Protein AF-A0AAN2FHP7-F1 (afdb_monomer)

Mean predicted aligned error: 7.26 Å

Structure (mmCIF, N/CA/C/O backbone):
data_AF-A0AAN2FHP7-F1
#
_entry.id   AF-A0AAN2FHP7-F1
#
loop_
_atom_site.group_PDB
_atom_site.id
_atom_site.type_symbol
_atom_site.label_atom_id
_atom_site.label_alt_id
_atom_site.label_comp_id
_atom_site.label_asym_id
_atom_site.label_entity_id
_atom_site.label_seq_id
_atom_site.pdbx_PDB_ins_code
_atom_site.Cartn_x
_atom_site.Cartn_y
_atom_site.Cartn_z
_atom_site.occupancy
_atom_site.B_iso_or_equiv
_atom_site.auth_seq_id
_atom_site.auth_comp_id
_atom_site.auth_asym_id
_atom_site.auth_atom_id
_atom_site.pdbx_PDB_model_num
ATOM 1 N N . MET A 1 1 ? -11.390 -19.798 14.799 1.00 34.19 1 MET A N 1
ATOM 2 C CA . MET A 1 1 ? -10.884 -19.198 13.549 1.00 34.19 1 MET A CA 1
ATOM 3 C C . MET A 1 1 ? -9.722 -18.297 13.951 1.00 34.19 1 MET A C 1
ATOM 5 O O . MET A 1 1 ? -9.955 -17.355 14.693 1.00 34.19 1 MET A O 1
ATOM 9 N N . LYS A 1 2 ? -8.470 -18.685 13.670 1.00 36.12 2 LYS A N 1
ATOM 10 C CA . LYS A 1 2 ? -7.282 -17.926 14.101 1.00 36.12 2 LYS A CA 1
ATOM 11 C C . LYS A 1 2 ? -6.991 -16.866 13.043 1.00 36.12 2 LYS A C 1
ATOM 13 O O . LYS A 1 2 ? -6.448 -17.203 11.998 1.00 36.12 2 LYS A O 1
ATOM 18 N N . THR A 1 3 ? -7.365 -15.620 13.301 1.00 37.91 3 THR A N 1
ATOM 19 C CA . THR A 1 3 ? -6.805 -14.467 12.598 1.00 37.91 3 THR A CA 1
ATOM 20 C C . THR A 1 3 ? -5.321 -14.411 12.952 1.00 37.91 3 THR A C 1
ATOM 22 O O . THR A 1 3 ? -4.949 -14.101 14.083 1.00 37.91 3 THR A O 1
ATOM 25 N N . GLN A 1 4 ? -4.458 -14.816 12.018 1.00 42.72 4 GLN A N 1
ATOM 26 C CA . GLN A 1 4 ? -3.050 -14.444 12.091 1.00 42.72 4 GLN A CA 1
ATOM 27 C C . GLN A 1 4 ? -3.013 -12.917 12.099 1.00 42.72 4 GLN A C 1
ATOM 29 O O . GLN A 1 4 ? -3.507 -12.275 11.178 1.00 42.72 4 GLN A O 1
ATOM 34 N N . ASN A 1 5 ? -2.510 -12.349 13.191 1.00 41.84 5 ASN A N 1
ATOM 35 C CA . ASN A 1 5 ? -2.298 -10.918 13.328 1.00 41.84 5 ASN A CA 1
ATOM 36 C C . ASN A 1 5 ? -1.374 -10.486 12.182 1.00 41.84 5 ASN A C 1
ATOM 38 O O . ASN A 1 5 ? -0.215 -10.892 12.158 1.00 41.84 5 ASN A O 1
ATOM 42 N N . ALA A 1 6 ? -1.866 -9.677 11.243 1.00 46.34 6 ALA A N 1
ATOM 43 C CA . ALA A 1 6 ? -1.069 -9.175 10.121 1.00 46.34 6 ALA A CA 1
ATOM 44 C C . ALA A 1 6 ? 0.176 -8.371 10.574 1.00 46.34 6 ALA A C 1
ATOM 46 O O . ALA A 1 6 ? 1.105 -8.175 9.795 1.00 46.34 6 ALA A O 1
ATOM 47 N N . ALA A 1 7 ? 0.226 -7.982 11.857 1.00 45.69 7 ALA A N 1
ATOM 48 C CA . ALA A 1 7 ? 1.384 -7.400 12.535 1.00 45.69 7 ALA A CA 1
ATOM 49 C C . ALA A 1 7 ? 2.636 -8.302 12.546 1.00 45.69 7 ALA A C 1
ATOM 51 O O . ALA A 1 7 ? 3.743 -7.781 12.662 1.00 45.69 7 ALA A O 1
ATOM 52 N N . ASP A 1 8 ? 2.481 -9.624 12.408 1.00 53.19 8 ASP A N 1
ATOM 53 C CA . ASP A 1 8 ? 3.585 -10.582 12.283 1.00 53.19 8 ASP A CA 1
ATOM 54 C C . ASP A 1 8 ? 3.503 -11.255 10.909 1.00 53.19 8 ASP A C 1
ATOM 56 O O . ASP A 1 8 ? 3.315 -12.461 10.774 1.00 53.19 8 ASP A O 1
ATOM 60 N N . ALA A 1 9 ? 3.594 -10.455 9.841 1.00 57.81 9 ALA A N 1
ATOM 61 C CA . ALA A 1 9 ? 3.574 -10.986 8.478 1.00 57.81 9 ALA A CA 1
ATOM 62 C C . ALA A 1 9 ? 4.723 -11.991 8.213 1.00 57.81 9 ALA A C 1
ATOM 64 O O . ALA A 1 9 ? 4.746 -12.629 7.160 1.00 57.81 9 ALA A O 1
ATOM 65 N N . GLY A 1 10 ? 5.684 -12.133 9.144 1.00 65.62 10 GLY A N 1
ATOM 66 C CA . GLY A 1 10 ? 6.746 -13.139 9.094 1.00 65.62 10 GLY A CA 1
ATOM 67 C C . GLY A 1 10 ? 7.599 -13.039 7.831 1.00 65.62 10 GLY A C 1
ATOM 68 O O . GLY A 1 10 ? 8.175 -14.031 7.382 1.00 65.62 10 GLY A O 1
ATOM 69 N N . ILE A 1 11 ? 7.634 -11.856 7.206 1.00 81.44 11 ILE A N 1
ATOM 70 C CA . ILE A 1 11 ? 8.271 -11.658 5.909 1.00 81.44 11 ILE A CA 1
ATOM 71 C C . ILE A 1 11 ? 9.779 -11.578 6.136 1.00 81.44 11 ILE A C 1
ATOM 73 O O . ILE A 1 11 ? 10.337 -10.521 6.431 1.00 81.44 11 ILE A O 1
ATOM 77 N N . GLY A 1 12 ? 10.449 -12.722 6.001 1.00 78.38 12 GLY A N 1
ATOM 78 C CA . GLY A 1 12 ? 11.906 -12.787 6.024 1.00 78.38 12 GLY A CA 1
ATOM 79 C C . GLY A 1 12 ? 12.521 -11.883 4.951 1.00 78.38 12 GLY A C 1
ATOM 80 O O . GLY A 1 12 ? 12.086 -11.893 3.799 1.00 78.38 12 GLY A O 1
ATOM 81 N N . GLY A 1 13 ? 13.532 -11.099 5.336 1.00 84.19 13 GLY A N 1
ATOM 82 C CA . GLY A 1 13 ? 14.232 -10.178 4.435 1.00 84.19 13 GLY A CA 1
ATOM 83 C C . GLY A 1 13 ? 13.490 -8.872 4.137 1.00 84.19 13 GLY A C 1
ATOM 84 O O . GLY A 1 13 ? 13.889 -8.156 3.221 1.00 84.19 13 GLY A O 1
ATOM 85 N N . LEU A 1 14 ? 12.421 -8.552 4.876 1.00 89.56 14 LEU A N 1
ATOM 86 C CA . LEU A 1 14 ? 11.740 -7.267 4.749 1.00 89.56 14 LEU A CA 1
ATOM 87 C C . LEU A 1 14 ? 12.597 -6.130 5.319 1.00 89.56 14 LEU A C 1
ATOM 89 O O . LEU A 1 14 ? 13.188 -6.262 6.392 1.00 89.56 14 LEU A O 1
ATOM 93 N N . VAL A 1 15 ? 12.639 -4.996 4.617 1.00 89.38 15 VAL A N 1
ATOM 94 C CA . VAL A 1 15 ? 13.308 -3.796 5.128 1.00 89.38 15 VAL A CA 1
ATOM 95 C C . VAL A 1 15 ? 12.584 -3.277 6.381 1.00 89.38 15 VAL A C 1
ATOM 97 O O . VAL A 1 15 ? 11.350 -3.296 6.413 1.00 89.38 15 VAL A O 1
ATOM 100 N N . PRO A 1 16 ? 13.307 -2.796 7.413 1.00 90.31 16 PRO A N 1
ATOM 101 C CA . PRO A 1 16 ? 12.699 -2.416 8.692 1.00 90.31 16 PRO A CA 1
ATOM 102 C C . PRO A 1 16 ? 11.571 -1.389 8.561 1.00 90.31 16 PRO A C 1
ATOM 104 O O . PRO A 1 16 ? 10.550 -1.514 9.225 1.00 90.31 16 PRO A O 1
ATOM 107 N N . GLN A 1 17 ? 11.723 -0.432 7.644 1.00 92.75 17 GLN A N 1
ATOM 108 C CA . GLN A 1 17 ? 10.741 0.627 7.403 1.00 92.75 17 GLN A CA 1
ATOM 109 C C . GLN A 1 17 ? 9.387 0.053 6.960 1.00 92.75 17 GLN A C 1
ATOM 111 O O . GLN A 1 17 ? 8.365 0.394 7.548 1.00 92.75 17 GLN A O 1
ATOM 116 N N . LEU A 1 18 ? 9.376 -0.914 6.030 1.00 93.62 18 LEU A N 1
ATOM 117 C CA . LEU A 1 18 ? 8.133 -1.552 5.578 1.00 93.62 18 LEU A CA 1
ATOM 118 C C . LEU A 1 18 ? 7.495 -2.386 6.688 1.00 93.62 18 LEU A C 1
ATOM 120 O O . LEU A 1 18 ? 6.269 -2.444 6.797 1.00 93.62 18 LEU A O 1
ATOM 124 N N . ALA A 1 19 ? 8.316 -3.029 7.523 1.00 93.69 19 ALA A N 1
ATOM 125 C CA . ALA A 1 19 ? 7.820 -3.758 8.684 1.00 93.69 1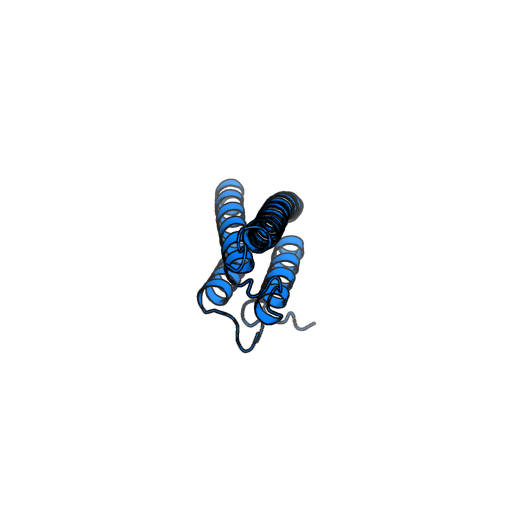9 ALA A CA 1
ATOM 126 C C . ALA A 1 19 ? 7.149 -2.809 9.689 1.00 93.69 19 ALA A C 1
ATOM 128 O O . ALA A 1 19 ? 6.095 -3.135 10.235 1.00 93.69 19 ALA A O 1
ATOM 129 N N . ASP A 1 20 ? 7.728 -1.633 9.918 1.00 93.88 20 ASP A N 1
ATOM 130 C CA . ASP A 1 20 ? 7.174 -0.638 10.831 1.00 93.88 20 ASP A CA 1
ATOM 131 C C . ASP A 1 20 ? 5.900 0.005 10.274 1.00 93.88 20 ASP A C 1
ATOM 133 O O . ASP A 1 20 ? 4.932 0.159 11.022 1.00 93.88 20 ASP A O 1
ATOM 137 N N . SER A 1 21 ? 5.820 0.262 8.967 1.00 95.31 21 SER A N 1
ATOM 138 C CA . SER A 1 21 ? 4.584 0.753 8.347 1.00 95.31 21 SER A CA 1
ATOM 139 C C . SER A 1 21 ? 3.451 -0.284 8.383 1.00 95.31 21 SER A C 1
ATOM 141 O O . SER A 1 21 ? 2.305 0.078 8.646 1.00 95.31 21 SER A O 1
ATOM 143 N N . LEU A 1 22 ? 3.745 -1.584 8.234 1.00 94.88 22 LEU A N 1
ATOM 144 C CA . LEU A 1 22 ? 2.751 -2.654 8.440 1.00 94.88 22 LEU A CA 1
ATOM 145 C C . LEU A 1 22 ? 2.243 -2.715 9.888 1.00 94.88 22 LEU A C 1
ATOM 147 O O . LEU A 1 22 ? 1.041 -2.895 10.126 1.00 94.88 22 LEU A O 1
ATOM 151 N N . LY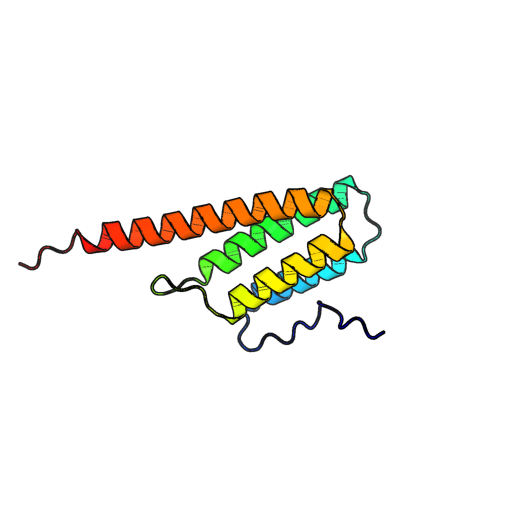S A 1 23 ? 3.138 -2.538 10.868 1.00 94.19 23 LYS A N 1
ATOM 152 C CA . LYS A 1 23 ? 2.744 -2.439 12.283 1.00 94.19 23 LYS A CA 1
ATOM 153 C C . LYS A 1 23 ? 1.877 -1.207 12.520 1.00 94.19 23 LYS A C 1
ATOM 155 O O . LYS A 1 23 ? 0.861 -1.325 13.199 1.00 94.19 23 LYS A O 1
ATOM 160 N N . ALA A 1 24 ? 2.242 -0.059 11.948 1.00 94.00 24 ALA A N 1
ATOM 161 C CA . ALA A 1 24 ? 1.472 1.176 12.060 1.00 94.00 24 ALA A CA 1
ATOM 162 C C . ALA A 1 24 ? 0.064 1.014 11.473 1.00 94.00 24 ALA A C 1
ATOM 164 O O . ALA A 1 24 ? -0.912 1.363 12.133 1.00 94.00 24 ALA A O 1
ATOM 165 N N . LEU A 1 25 ? -0.058 0.396 10.295 1.00 95.19 25 LEU A N 1
ATOM 166 C CA . LEU A 1 25 ? -1.345 0.114 9.658 1.00 95.19 25 LEU A CA 1
ATOM 167 C C . LEU A 1 25 ? -2.211 -0.836 10.503 1.00 95.19 25 LEU A C 1
ATOM 169 O O . LEU A 1 25 ? -3.407 -0.604 10.684 1.00 95.19 25 LEU A O 1
ATOM 173 N N . THR A 1 26 ? -1.600 -1.872 11.084 1.00 94.06 26 THR A N 1
ATOM 174 C CA . THR A 1 26 ? -2.303 -2.803 11.982 1.00 94.06 26 THR A CA 1
ATOM 175 C C . THR A 1 26 ? -2.741 -2.121 13.282 1.00 94.06 26 THR A C 1
ATOM 177 O O . THR A 1 26 ? -3.850 -2.350 13.761 1.00 94.06 26 THR A O 1
ATOM 180 N N . ALA A 1 27 ? -1.896 -1.261 13.856 1.00 94.31 27 ALA A N 1
ATOM 181 C CA . ALA A 1 27 ? -2.231 -0.494 15.053 1.00 94.31 27 ALA A CA 1
ATOM 182 C C . ALA A 1 27 ? -3.350 0.520 14.775 1.00 94.31 27 ALA A C 1
ATOM 184 O O . ALA A 1 27 ? -4.254 0.688 15.594 1.00 94.31 27 ALA A O 1
ATOM 185 N N . LEU A 1 28 ? -3.331 1.148 13.596 1.00 94.44 28 LEU A N 1
ATOM 186 C CA . LEU A 1 28 ? -4.359 2.081 13.154 1.00 94.44 28 LEU A CA 1
ATOM 187 C C . LEU A 1 28 ? -5.735 1.407 13.064 1.00 94.44 28 LEU A C 1
ATOM 189 O O . LEU A 1 28 ? -6.721 1.981 13.532 1.00 94.44 28 LEU A O 1
ATOM 193 N N . ALA A 1 29 ? -5.789 0.174 12.551 1.00 89.94 29 ALA A N 1
ATOM 194 C CA . ALA A 1 29 ? -7.014 -0.628 12.475 1.00 89.94 29 ALA A CA 1
ATOM 195 C C . ALA A 1 29 ? -7.636 -0.922 13.8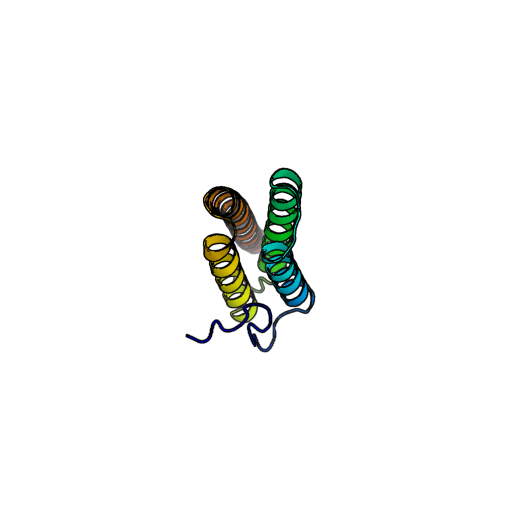55 1.00 89.94 29 ALA A C 1
ATOM 197 O O . ALA A 1 29 ? -8.834 -1.163 13.964 1.00 89.94 29 ALA A O 1
ATOM 198 N N . GLN A 1 30 ? -6.832 -0.886 14.921 1.00 91.44 30 GLN A N 1
ATOM 199 C CA . GLN A 1 30 ? -7.262 -1.150 16.300 1.00 91.44 30 GLN A CA 1
ATOM 200 C C . GLN A 1 30 ? -7.473 0.136 17.117 1.00 91.44 30 GLN A C 1
ATOM 202 O O . GLN A 1 30 ? -7.884 0.080 18.280 1.00 91.44 30 GLN A O 1
ATOM 207 N N . SER A 1 31 ? -7.169 1.298 16.537 1.00 90.38 31 SER A N 1
ATOM 208 C CA . SER A 1 31 ? -7.220 2.583 17.230 1.00 90.38 31 SER A CA 1
ATOM 209 C C . SER A 1 31 ? -8.657 3.095 17.407 1.00 90.38 31 SER A C 1
ATOM 211 O O . SER A 1 31 ? -9.551 2.786 16.625 1.00 90.38 31 SER A O 1
ATOM 213 N N . ARG A 1 32 ? -8.884 3.917 18.442 1.00 88.44 32 ARG A N 1
ATOM 214 C CA . ARG A 1 32 ? -10.165 4.612 18.693 1.00 88.44 32 ARG A CA 1
ATOM 215 C C . ARG A 1 32 ? -10.129 6.064 18.211 1.00 88.44 32 ARG A C 1
ATOM 217 O O . ARG A 1 32 ? -10.539 6.968 18.935 1.00 88.44 32 ARG A O 1
ATOM 224 N N . LEU A 1 33 ? -9.560 6.284 17.032 1.00 90.75 33 LEU A N 1
ATOM 225 C CA . LEU A 1 33 ? -9.520 7.602 16.406 1.00 90.75 33 LEU A CA 1
ATOM 226 C C . LEU A 1 33 ? -10.891 7.976 15.841 1.00 90.75 33 LEU A C 1
ATOM 228 O O . LEU A 1 33 ? -11.724 7.105 15.578 1.00 90.75 33 LEU A O 1
ATOM 232 N N . SER A 1 34 ? -11.121 9.272 15.629 1.00 93.00 34 SER A N 1
ATOM 233 C CA . SER A 1 34 ? -12.244 9.686 14.790 1.00 93.00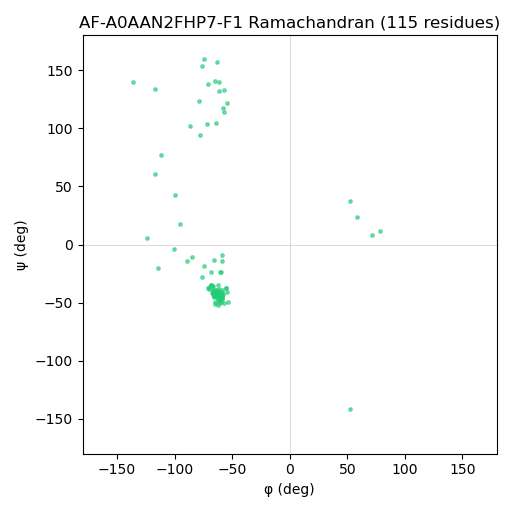 34 SER A CA 1
ATOM 234 C C . SER A 1 34 ? -12.048 9.188 13.354 1.00 93.00 34 SER A C 1
ATOM 236 O O . SER A 1 34 ? -10.920 8.973 12.910 1.00 93.00 34 SER A O 1
ATOM 238 N N . GLU A 1 35 ? -13.136 9.051 12.594 1.00 89.25 35 GLU A N 1
ATOM 239 C CA . GLU A 1 35 ? -13.069 8.621 11.188 1.00 89.25 35 GLU A CA 1
ATOM 240 C C . GLU A 1 35 ? -12.147 9.516 10.351 1.00 89.25 35 GLU A C 1
ATOM 242 O O . GLU A 1 35 ? -11.407 9.033 9.496 1.00 89.25 35 GLU A O 1
ATOM 247 N N . ARG A 1 36 ? -12.150 10.829 10.622 1.00 91.94 36 ARG A N 1
ATOM 248 C CA . ARG A 1 36 ? -11.288 11.786 9.925 1.00 91.94 36 ARG A CA 1
ATOM 249 C C . ARG A 1 36 ? -9.813 11.531 10.216 1.00 91.94 36 ARG A C 1
ATOM 251 O O . ARG A 1 36 ? -9.027 11.438 9.280 1.00 91.94 36 ARG A O 1
ATOM 258 N N . GLU A 1 37 ? -9.445 11.431 11.490 1.00 94.00 37 GLU A N 1
ATOM 259 C CA . GLU A 1 37 ? -8.059 11.164 11.887 1.00 94.00 37 GLU A CA 1
ATOM 260 C C . GLU A 1 37 ? -7.607 9.811 11.340 1.00 94.00 37 GLU A C 1
ATOM 262 O O . GLU A 1 37 ? -6.533 9.712 10.753 1.00 94.00 37 GLU A O 1
ATOM 267 N N . GLN A 1 38 ? -8.452 8.783 11.455 1.00 94.38 38 GLN A N 1
ATOM 268 C CA . GLN A 1 38 ? -8.152 7.460 10.925 1.00 94.38 38 GLN A CA 1
ATOM 269 C C . GLN A 1 38 ? -7.888 7.505 9.416 1.00 94.38 38 GLN A C 1
ATOM 271 O O . GLN A 1 38 ? -6.928 6.895 8.954 1.00 94.38 38 GLN A O 1
ATOM 276 N N . HIS A 1 39 ? -8.690 8.252 8.655 1.00 93.31 39 HIS A N 1
ATOM 277 C CA . HIS A 1 39 ? -8.496 8.414 7.216 1.00 93.31 39 HIS A CA 1
ATOM 278 C C . HIS A 1 39 ? -7.199 9.170 6.894 1.00 93.31 39 HIS A C 1
ATOM 280 O O . HIS A 1 39 ? -6.449 8.743 6.019 1.00 93.31 39 HIS A O 1
ATOM 286 N N . GLU A 1 40 ? -6.894 10.258 7.606 1.00 94.69 40 GLU A N 1
ATOM 287 C CA . GLU A 1 40 ? -5.642 10.998 7.412 1.00 94.69 40 GLU A CA 1
ATOM 288 C C . GLU A 1 40 ? -4.426 10.093 7.676 1.00 94.69 40 GLU A C 1
ATOM 290 O O . GLU A 1 40 ? -3.554 9.974 6.812 1.00 94.69 40 GLU A O 1
ATOM 295 N N . PHE A 1 41 ? -4.401 9.372 8.802 1.00 96.00 41 PHE A N 1
ATOM 296 C CA . PHE A 1 41 ? -3.327 8.420 9.108 1.00 96.00 41 PHE A CA 1
ATOM 297 C C . PHE A 1 41 ? -3.237 7.290 8.082 1.00 96.00 41 PHE A C 1
ATOM 299 O O . PHE A 1 41 ? -2.141 6.977 7.622 1.00 96.00 41 PHE A O 1
ATOM 306 N N . LEU A 1 42 ? -4.373 6.714 7.681 1.00 96.81 42 LEU A N 1
ATOM 307 C CA . LEU A 1 42 ? -4.423 5.650 6.680 1.00 96.81 42 LEU A CA 1
ATOM 308 C C . LEU A 1 42 ? -3.810 6.114 5.359 1.00 96.81 42 LEU A C 1
ATOM 310 O O . LEU A 1 42 ? -2.997 5.406 4.765 1.00 96.81 42 LEU A O 1
ATOM 314 N N . TRP A 1 43 ? -4.175 7.319 4.919 1.00 95.19 43 TRP A N 1
ATOM 315 C CA . TRP A 1 43 ? -3.631 7.914 3.708 1.00 95.19 43 TRP A CA 1
ATOM 316 C C . TRP A 1 43 ? -2.115 8.096 3.799 1.00 95.19 43 TRP A C 1
ATOM 318 O O . TRP A 1 43 ? -1.400 7.646 2.903 1.00 95.19 43 TRP A O 1
ATOM 328 N N . PHE A 1 44 ? -1.616 8.703 4.880 1.00 95.88 44 PHE A N 1
ATOM 329 C CA . PHE A 1 44 ? -0.180 8.919 5.055 1.00 95.88 44 PHE A CA 1
ATOM 330 C C . PHE A 1 44 ? 0.600 7.605 5.112 1.00 95.88 44 PHE A C 1
ATOM 332 O O . PHE A 1 44 ? 1.612 7.476 4.425 1.00 95.88 44 PHE A O 1
ATOM 339 N N . THR A 1 45 ? 0.120 6.613 5.866 1.00 97.19 45 THR A N 1
ATOM 340 C CA . THR A 1 45 ? 0.788 5.310 5.972 1.00 97.19 45 THR A CA 1
ATOM 341 C C . THR A 1 45 ? 0.829 4.587 4.627 1.00 97.19 45 THR A C 1
ATOM 343 O O . THR A 1 45 ? 1.881 4.077 4.253 1.00 97.19 45 THR A O 1
ATOM 346 N N . LEU A 1 46 ? -0.267 4.565 3.863 1.00 97.94 46 LEU A N 1
ATOM 347 C CA . LEU A 1 46 ? -0.280 3.898 2.556 1.00 97.94 46 LEU A CA 1
ATOM 348 C C . LEU A 1 46 ? 0.560 4.629 1.507 1.00 97.94 46 LEU A C 1
ATOM 350 O O . LEU A 1 46 ? 1.213 3.976 0.694 1.00 97.94 46 LEU A O 1
ATOM 354 N N . HIS A 1 47 ? 0.573 5.963 1.535 1.00 96.94 47 HIS A N 1
ATOM 355 C CA . HIS A 1 47 ? 1.431 6.769 0.668 1.00 96.94 47 HIS A CA 1
ATOM 356 C C . HIS A 1 47 ? 2.913 6.479 0.927 1.00 96.94 47 HIS A C 1
ATOM 358 O O . HIS A 1 47 ? 3.674 6.221 -0.007 1.00 96.94 47 HIS A O 1
ATOM 364 N N . ASP A 1 48 ? 3.305 6.485 2.199 1.00 96.25 48 ASP A N 1
ATOM 365 C CA . ASP A 1 48 ? 4.668 6.193 2.631 1.00 96.25 48 ASP A CA 1
ATOM 366 C C . ASP A 1 48 ? 5.068 4.751 2.282 1.00 96.25 48 ASP A C 1
ATOM 368 O O . ASP A 1 48 ? 6.112 4.528 1.673 1.00 96.25 48 ASP A O 1
ATOM 372 N N . MET A 1 49 ? 4.197 3.766 2.529 1.00 97.50 49 MET A N 1
ATOM 373 C CA . MET A 1 49 ? 4.443 2.380 2.112 1.00 97.50 49 MET A CA 1
ATOM 374 C C . MET A 1 49 ? 4.619 2.238 0.600 1.00 97.50 49 MET A C 1
ATOM 376 O O . MET A 1 49 ? 5.530 1.537 0.168 1.00 97.50 49 MET A O 1
ATOM 380 N N . ALA A 1 50 ? 3.780 2.889 -0.210 1.00 97.75 50 ALA A N 1
ATOM 381 C CA . ALA A 1 50 ? 3.911 2.855 -1.665 1.00 97.75 50 ALA A CA 1
ATOM 382 C C . ALA A 1 50 ? 5.277 3.394 -2.115 1.00 97.75 50 ALA A C 1
ATOM 384 O O . ALA A 1 50 ? 5.918 2.810 -2.990 1.00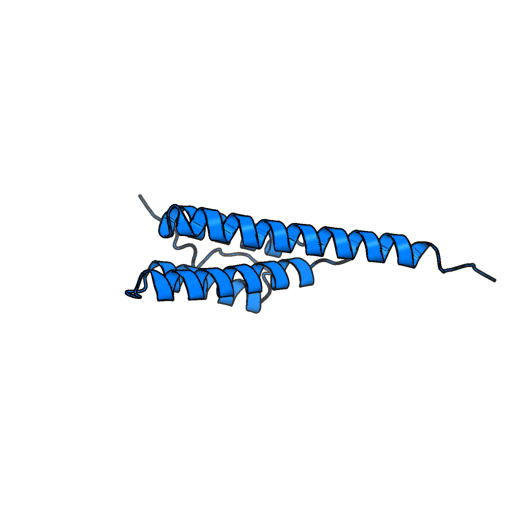 97.75 50 ALA A O 1
ATOM 385 N N . GLN A 1 51 ? 5.754 4.468 -1.482 1.00 95.75 51 GLN A N 1
ATOM 386 C CA . GLN A 1 51 ? 7.089 4.994 -1.739 1.00 95.75 51 GLN A CA 1
ATOM 387 C C . GLN A 1 51 ? 8.182 4.004 -1.319 1.00 95.75 51 GLN A C 1
ATOM 389 O O . GLN A 1 51 ? 9.033 3.670 -2.136 1.00 95.75 51 GLN A O 1
ATOM 394 N N . GLN A 1 52 ? 8.122 3.467 -0.101 1.00 95.94 52 GLN A N 1
ATOM 395 C CA . GLN A 1 52 ? 9.109 2.498 0.377 1.00 95.94 52 GLN A CA 1
ATOM 396 C C . GLN A 1 52 ? 9.174 1.237 -0.501 1.00 95.94 52 GLN A C 1
ATOM 398 O O . GLN A 1 52 ? 10.259 0.720 -0.753 1.00 95.94 52 GLN A O 1
ATOM 403 N N . VAL A 1 53 ? 8.030 0.734 -0.984 1.00 96.69 53 VAL A N 1
ATOM 404 C CA . VAL A 1 53 ? 7.976 -0.399 -1.923 1.00 96.69 53 VAL A CA 1
ATOM 405 C C . VAL A 1 53 ? 8.677 -0.036 -3.232 1.00 96.69 53 VAL A C 1
ATOM 407 O O . VAL A 1 53 ? 9.518 -0.813 -3.689 1.00 96.69 53 VAL A O 1
ATOM 410 N N . ALA A 1 54 ? 8.379 1.132 -3.808 1.00 95.38 54 ALA A N 1
ATOM 411 C CA . ALA A 1 54 ? 9.031 1.607 -5.028 1.00 95.38 54 ALA A CA 1
ATOM 412 C C . ALA A 1 54 ? 10.553 1.748 -4.848 1.00 95.38 54 ALA A C 1
ATOM 414 O O . ALA A 1 54 ? 11.313 1.261 -5.680 1.00 95.38 54 ALA A O 1
ATOM 415 N N . ASP A 1 55 ? 11.000 2.300 -3.719 1.00 94.31 55 ASP A N 1
ATOM 416 C CA . ASP A 1 55 ? 12.420 2.508 -3.404 1.00 94.31 55 ASP A CA 1
ATOM 417 C C . ASP A 1 55 ? 13.201 1.188 -3.226 1.00 94.31 55 ASP A C 1
ATOM 419 O O . ASP A 1 55 ? 14.434 1.177 -3.205 1.00 94.31 55 ASP A O 1
ATOM 423 N N . THR A 1 56 ? 12.507 0.048 -3.104 1.00 93.75 56 THR A N 1
ATOM 424 C CA . THR A 1 56 ? 13.158 -1.270 -3.049 1.00 93.75 56 THR A CA 1
ATOM 425 C C . THR A 1 56 ? 13.460 -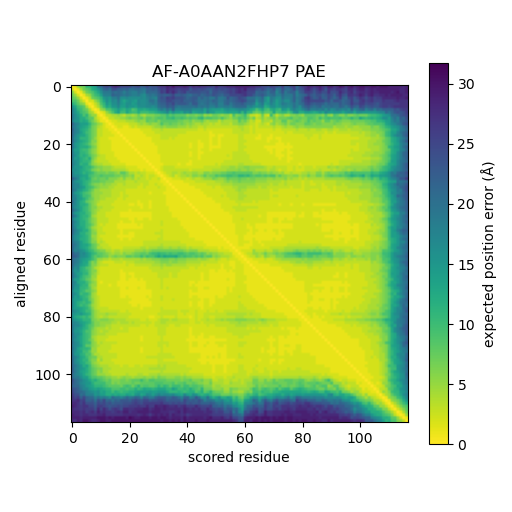1.878 -4.416 1.00 93.75 56 THR A C 1
ATOM 427 O O . THR A 1 56 ? 14.175 -2.883 -4.468 1.00 93.75 56 THR A O 1
ATOM 430 N N . VAL A 1 57 ? 12.934 -1.312 -5.506 1.00 92.31 57 VAL A N 1
ATOM 431 C CA . VAL A 1 57 ? 13.196 -1.810 -6.859 1.00 92.31 57 VAL A CA 1
ATOM 432 C C . VAL A 1 57 ? 14.684 -1.715 -7.165 1.00 92.31 57 VAL A C 1
ATOM 434 O O . VAL A 1 57 ? 15.335 -0.699 -6.923 1.00 92.31 57 VAL A O 1
ATOM 437 N N . ARG A 1 58 ? 15.235 -2.808 -7.690 1.00 85.50 58 ARG A N 1
ATOM 438 C CA . ARG A 1 58 ? 16.601 -2.858 -8.214 1.00 85.50 58 ARG A CA 1
ATOM 439 C C . ARG A 1 58 ? 16.589 -3.609 -9.527 1.00 85.50 58 ARG A C 1
ATOM 441 O O . ARG A 1 58 ? 15.870 -4.597 -9.654 1.00 85.50 58 ARG A O 1
ATOM 448 N N . ASP A 1 59 ? 17.368 -3.124 -10.489 1.00 85.00 59 ASP A N 1
ATOM 449 C CA . ASP A 1 59 ? 17.499 -3.732 -11.817 1.00 85.00 59 ASP A CA 1
ATOM 450 C C . ASP A 1 59 ? 16.133 -3.973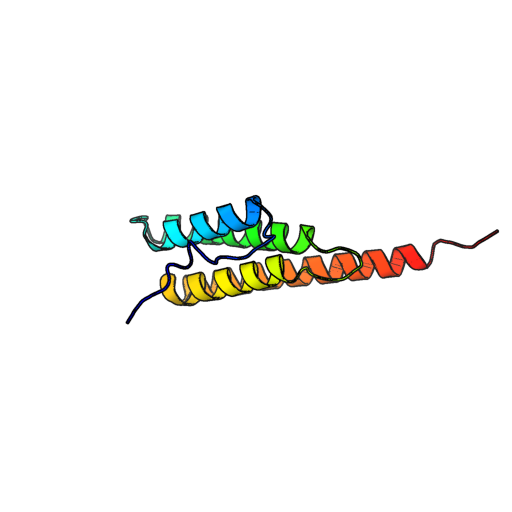 -12.499 1.00 85.00 59 ASP A C 1
ATOM 452 O O . ASP A 1 59 ? 15.900 -5.007 -13.124 1.00 85.00 59 ASP A O 1
ATOM 456 N N . GLY A 1 60 ? 15.191 -3.037 -12.313 1.00 81.81 60 GLY A N 1
ATOM 457 C CA . GLY A 1 60 ? 13.834 -3.101 -12.867 1.00 81.81 60 GLY A CA 1
ATOM 458 C C . GLY A 1 60 ? 12.910 -4.151 -12.234 1.00 81.81 60 GLY A C 1
ATO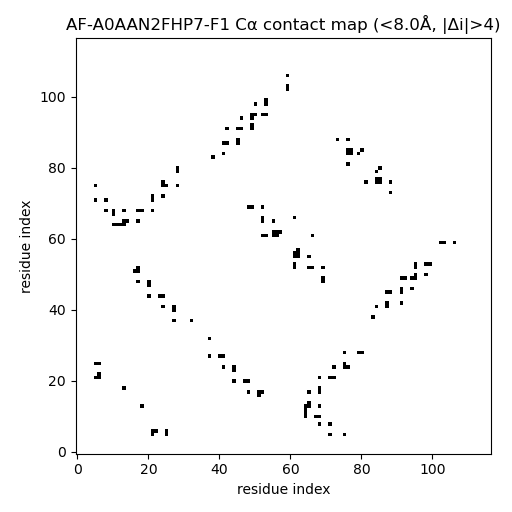M 459 O O . GLY A 1 60 ? 11.806 -4.376 -12.733 1.00 81.81 60 GLY A O 1
ATOM 460 N N . ALA A 1 61 ? 13.322 -4.806 -11.144 1.00 87.81 61 ALA A N 1
ATOM 461 C CA . ALA A 1 61 ? 12.545 -5.846 -10.477 1.00 87.81 61 ALA A CA 1
ATOM 462 C C . ALA A 1 61 ? 12.161 -5.456 -9.043 1.00 87.81 61 ALA A C 1
ATOM 464 O O . ALA A 1 61 ? 12.995 -5.033 -8.239 1.00 87.81 61 ALA A O 1
ATOM 465 N N . LEU A 1 62 ? 10.887 -5.666 -8.696 1.00 91.31 62 LEU A N 1
ATOM 466 C CA . LEU A 1 62 ? 10.401 -5.510 -7.328 1.00 91.31 62 LEU A CA 1
ATOM 467 C C . LEU A 1 62 ? 10.776 -6.744 -6.484 1.00 91.31 62 LEU A C 1
ATOM 469 O O . LEU A 1 62 ? 10.368 -7.860 -6.827 1.00 91.31 62 LEU A O 1
ATOM 473 N N . PRO A 1 63 ? 11.488 -6.584 -5.353 1.00 93.94 63 PRO A N 1
ATOM 474 C CA . PRO A 1 63 ? 11.813 -7.704 -4.481 1.00 93.94 63 PRO A CA 1
ATOM 475 C C . PRO A 1 63 ? 10.565 -8.392 -3.915 1.00 93.94 63 PRO A C 1
ATOM 477 O O . PRO A 1 63 ? 9.619 -7.745 -3.459 1.00 93.94 63 PRO A O 1
ATOM 480 N N . LEU A 1 64 ? 10.596 -9.728 -3.857 1.00 93.19 64 LEU A N 1
ATOM 481 C CA . LEU A 1 64 ? 9.492 -10.534 -3.327 1.00 93.19 64 LEU A CA 1
ATOM 482 C C . LEU A 1 64 ? 9.065 -10.141 -1.894 1.00 93.19 64 LEU A C 1
ATOM 484 O O . LEU A 1 64 ? 7.857 -10.105 -1.651 1.00 93.19 64 LEU A O 1
ATOM 488 N N . PRO A 1 65 ? 9.973 -9.831 -0.941 1.00 94.94 65 PRO A N 1
ATOM 489 C CA . PRO A 1 65 ? 9.572 -9.357 0.386 1.00 94.94 65 PRO A CA 1
ATOM 490 C C . PRO A 1 65 ? 8.745 -8.066 0.343 1.00 94.94 65 PRO A C 1
ATOM 492 O O . PRO A 1 65 ? 7.708 -7.991 0.998 1.00 94.94 65 PRO A O 1
ATOM 495 N N . SER A 1 66 ? 9.150 -7.086 -0.470 1.00 95.19 66 SER A N 1
ATOM 496 C CA . SER A 1 66 ? 8.433 -5.817 -0.638 1.00 95.19 66 SER A CA 1
ATOM 497 C C . SER A 1 66 ? 7.064 -6.023 -1.276 1.00 95.19 66 SER A C 1
ATOM 499 O O . SER A 1 66 ? 6.070 -5.478 -0.802 1.00 95.19 66 SER A O 1
ATOM 501 N N . PHE A 1 67 ? 6.987 -6.879 -2.300 1.00 95.31 67 PHE A N 1
ATOM 502 C CA . PHE A 1 67 ? 5.711 -7.246 -2.910 1.00 95.31 67 PHE A CA 1
ATOM 503 C C . PHE A 1 67 ? 4.771 -7.916 -1.899 1.00 95.31 67 PHE A C 1
ATOM 505 O O . PHE A 1 67 ? 3.607 -7.540 -1.785 1.00 95.31 67 PHE A O 1
ATOM 512 N N . ARG A 1 68 ? 5.274 -8.866 -1.101 1.00 96.12 68 ARG A N 1
ATOM 513 C CA . ARG A 1 68 ? 4.486 -9.516 -0.041 1.00 96.12 68 ARG A CA 1
ATOM 514 C C . ARG A 1 68 ? 4.007 -8.524 1.015 1.00 96.12 68 ARG A C 1
ATOM 516 O O . ARG A 1 68 ? 2.876 -8.654 1.473 1.00 96.12 68 ARG A O 1
ATOM 523 N N . ALA A 1 69 ? 4.829 -7.541 1.378 1.00 96.56 69 ALA A N 1
ATOM 524 C CA . ALA A 1 69 ? 4.430 -6.486 2.304 1.00 96.56 69 ALA A CA 1
ATOM 525 C C . ALA A 1 69 ? 3.311 -5.614 1.720 1.00 96.56 69 ALA A C 1
ATOM 527 O O . ALA A 1 69 ? 2.345 -5.320 2.420 1.00 96.56 69 ALA A O 1
ATOM 528 N N . TRP A 1 70 ? 3.387 -5.277 0.430 1.00 97.56 70 TRP A N 1
ATOM 529 C CA . TRP A 1 70 ? 2.318 -4.556 -0.262 1.00 97.56 70 TRP A CA 1
ATOM 530 C C . TRP A 1 70 ? 0.999 -5.344 -0.263 1.00 97.56 70 TRP A C 1
ATOM 532 O O . TRP A 1 70 ? -0.048 -4.807 0.092 1.00 97.56 70 TRP A O 1
ATOM 542 N N . ILE A 1 71 ? 1.043 -6.647 -0.557 1.00 96.88 71 ILE A N 1
ATOM 543 C CA . ILE A 1 71 ? -0.146 -7.515 -0.491 1.00 96.88 71 ILE A CA 1
ATOM 544 C C . ILE A 1 71 ? -0.701 -7.621 0.937 1.00 96.88 71 ILE A C 1
ATOM 546 O O . ILE A 1 71 ? -1.914 -7.558 1.130 1.00 96.88 71 ILE A O 1
ATOM 550 N N . ALA A 1 72 ? 0.160 -7.736 1.952 1.00 96.56 72 ALA A N 1
ATOM 551 C CA . ALA A 1 72 ? -0.277 -7.753 3.347 1.00 96.56 72 ALA A CA 1
ATOM 552 C C . ALA A 1 72 ? -0.991 -6.449 3.741 1.00 96.56 72 ALA A C 1
ATOM 554 O O . ALA A 1 72 ? -2.027 -6.502 4.404 1.00 96.56 72 ALA A O 1
ATOM 555 N N . ALA A 1 73 ? -0.488 -5.297 3.284 1.00 97.12 73 ALA A N 1
ATOM 556 C CA . ALA A 1 73 ? -1.158 -4.015 3.479 1.00 97.12 73 ALA A CA 1
ATOM 557 C C . ALA A 1 73 ? -2.553 -4.008 2.839 1.00 97.12 73 ALA A C 1
ATOM 559 O O . ALA A 1 73 ? -3.505 -3.612 3.504 1.00 97.12 73 ALA A O 1
ATOM 560 N N . SER A 1 74 ? -2.700 -4.521 1.609 1.00 97.12 74 SER A N 1
ATOM 561 C CA . SER A 1 74 ? -4.005 -4.631 0.936 1.00 97.12 74 SER A CA 1
ATOM 562 C C . SER A 1 74 ? -5.036 -5.361 1.794 1.00 97.12 74 SER A C 1
ATOM 564 O O . SER A 1 74 ? -6.132 -4.846 2.009 1.00 97.12 74 SER A O 1
ATOM 566 N N . HIS A 1 75 ? -4.672 -6.527 2.340 1.00 95.94 75 HIS A N 1
ATOM 567 C CA . HIS A 1 75 ? -5.575 -7.293 3.199 1.00 95.94 75 HIS A CA 1
ATOM 568 C C . HIS A 1 75 ? -5.976 -6.504 4.449 1.00 95.94 75 HIS A C 1
ATOM 570 O O . HIS A 1 75 ? -7.161 -6.407 4.748 1.00 95.94 75 HIS A O 1
ATOM 576 N N . ILE A 1 76 ? -5.017 -5.871 5.139 1.00 95.00 76 ILE A N 1
ATOM 577 C CA . ILE A 1 76 ? -5.325 -5.057 6.327 1.00 95.00 76 ILE A CA 1
ATOM 578 C C . ILE A 1 76 ? -6.303 -3.930 5.970 1.00 95.00 76 ILE A C 1
ATOM 580 O O . ILE A 1 76 ? -7.271 -3.702 6.699 1.00 95.00 76 ILE A O 1
ATOM 584 N N . VAL A 1 77 ? -6.060 -3.236 4.852 1.00 96.44 77 VAL A N 1
ATOM 585 C CA . VAL A 1 77 ? -6.885 -2.107 4.413 1.00 96.44 77 VAL A CA 1
ATOM 586 C C . VAL A 1 77 ? -8.319 -2.544 4.123 1.00 96.44 77 VAL A C 1
ATOM 588 O O . VAL A 1 77 ? -9.264 -1.949 4.649 1.00 96.44 77 VAL A O 1
ATOM 591 N N . HIS A 1 78 ? -8.477 -3.581 3.302 1.00 94.75 78 HIS A N 1
ATOM 592 C CA . HIS A 1 78 ? -9.790 -4.057 2.875 1.00 94.75 78 HIS A CA 1
ATOM 593 C C . HIS A 1 78 ? -10.585 -4.691 4.020 1.00 94.75 78 HIS A C 1
ATOM 595 O O . HIS A 1 78 ? -11.796 -4.489 4.092 1.00 94.75 78 HIS A O 1
ATOM 601 N N . ASP A 1 79 ? -9.915 -5.370 4.952 1.00 94.94 79 ASP A N 1
ATOM 602 C CA . ASP A 1 79 ? -10.588 -6.004 6.087 1.00 94.94 79 ASP A CA 1
ATOM 603 C C . ASP A 1 79 ? -11.008 -4.998 7.172 1.00 94.94 79 ASP A C 1
ATOM 605 O O . ASP A 1 79 ? -11.969 -5.252 7.899 1.00 94.94 79 ASP A O 1
ATOM 609 N N . SER A 1 80 ? -10.300 -3.866 7.310 1.00 93.44 80 SER A N 1
ATOM 610 C CA . SER A 1 80 ? -10.417 -3.016 8.511 1.00 93.44 80 SER A CA 1
ATOM 611 C C . SER A 1 80 ? -11.008 -1.622 8.285 1.00 93.44 80 SER A C 1
ATOM 613 O O . SER A 1 80 ? -11.466 -1.014 9.249 1.00 93.44 80 SER A O 1
ATOM 615 N N . PHE A 1 81 ? -11.007 -1.093 7.055 1.00 93.06 81 PHE A N 1
ATOM 616 C CA . PHE A 1 81 ? -11.308 0.333 6.810 1.00 93.06 81 PHE A CA 1
ATOM 617 C C . PHE A 1 81 ? -12.464 0.589 5.827 1.00 93.06 81 PHE A C 1
ATOM 619 O O . PHE A 1 81 ? -12.731 1.740 5.469 1.00 93.06 81 PHE A O 1
ATOM 626 N N . GLY A 1 82 ? -13.160 -0.463 5.381 1.00 90.56 82 GLY A N 1
ATOM 627 C CA . GLY A 1 82 ? -14.324 -0.361 4.494 1.00 90.56 82 GLY A CA 1
ATOM 628 C C . GLY A 1 82 ? -14.060 0.477 3.235 1.00 90.56 82 GLY A C 1
ATOM 629 O O . GLY A 1 82 ? -12.969 0.452 2.666 1.00 90.56 82 GLY A O 1
ATOM 630 N N . THR A 1 83 ? -15.050 1.268 2.810 1.00 93.19 83 THR A N 1
ATOM 631 C CA . THR A 1 83 ? -14.963 2.084 1.584 1.00 93.19 83 THR A CA 1
ATOM 632 C C . THR A 1 83 ? -13.852 3.138 1.631 1.00 93.19 83 THR A C 1
ATOM 634 O O . THR A 1 83 ? -13.220 3.408 0.611 1.00 93.19 83 THR A O 1
ATOM 637 N N . ALA A 1 84 ? -13.573 3.729 2.798 1.00 90.12 84 ALA A N 1
ATOM 638 C CA . ALA A 1 84 ? -12.456 4.666 2.938 1.00 90.12 84 ALA A CA 1
ATOM 639 C C . ALA A 1 84 ? -11.114 3.961 2.676 1.00 90.12 84 ALA A C 1
ATOM 641 O O . ALA A 1 84 ? -10.252 4.507 1.985 1.00 90.12 84 ALA A O 1
ATOM 642 N N . GLY A 1 85 ? -10.989 2.717 3.149 1.00 95.06 85 GLY A N 1
ATOM 643 C CA . GLY A 1 85 ? -9.881 1.824 2.833 1.00 95.06 85 GLY A CA 1
ATOM 644 C C . GLY A 1 85 ? -9.707 1.588 1.341 1.00 95.06 85 GLY A C 1
ATOM 645 O O . GLY A 1 85 ? -8.616 1.790 0.816 1.00 95.06 85 GLY A O 1
ATOM 646 N N . GLU A 1 86 ? -10.778 1.228 0.638 1.00 95.81 86 GLU A N 1
ATOM 647 C CA . GLU A 1 86 ? -10.728 0.985 -0.810 1.00 95.81 86 GLU A CA 1
ATOM 648 C C . GLU A 1 86 ? -10.245 2.210 -1.597 1.00 95.81 86 GLU A C 1
ATOM 650 O O . GLU A 1 86 ? -9.389 2.092 -2.478 1.00 95.81 86 GLU A O 1
ATOM 655 N N . VAL A 1 87 ? -10.744 3.402 -1.253 1.00 95.75 87 VAL A N 1
ATOM 656 C CA . VAL A 1 87 ? -10.334 4.654 -1.906 1.00 95.75 87 VAL A CA 1
ATOM 657 C C . VAL A 1 87 ? -8.865 4.970 -1.622 1.00 95.75 87 VAL A C 1
ATOM 659 O O . VAL A 1 87 ? -8.122 5.322 -2.545 1.00 95.75 87 VAL A O 1
ATOM 662 N N . ALA A 1 88 ? -8.432 4.843 -0.366 1.00 96.19 88 ALA A N 1
ATOM 663 C CA . ALA A 1 88 ? -7.046 5.090 0.019 1.00 96.19 88 ALA A CA 1
ATOM 664 C C . ALA A 1 88 ? -6.090 4.090 -0.655 1.00 96.19 88 ALA A C 1
ATOM 666 O O . ALA A 1 88 ? -5.065 4.496 -1.209 1.00 96.19 88 ALA A O 1
ATOM 667 N N . TRP A 1 89 ? -6.468 2.809 -0.693 1.00 98.06 89 TRP A N 1
ATOM 668 C CA . TRP A 1 89 ? -5.731 1.750 -1.378 1.00 98.06 89 TRP A CA 1
ATOM 669 C C . TRP A 1 89 ? -5.594 2.015 -2.876 1.00 98.06 89 TRP A C 1
ATOM 671 O O . TRP A 1 89 ? -4.492 1.915 -3.418 1.00 98.06 89 TRP A O 1
ATOM 681 N N . GLY A 1 90 ? -6.689 2.396 -3.542 1.00 97.94 90 GLY A N 1
ATOM 682 C CA . GLY A 1 90 ? -6.677 2.719 -4.967 1.00 97.94 90 GLY A CA 1
ATOM 683 C C . GLY A 1 90 ? -5.705 3.855 -5.282 1.00 97.94 90 GLY A C 1
ATOM 684 O O . GLY A 1 90 ? -4.856 3.719 -6.160 1.00 97.94 90 GLY A O 1
ATOM 685 N N . ARG A 1 91 ? -5.752 4.942 -4.504 1.00 97.19 91 ARG A N 1
ATOM 686 C CA . ARG A 1 91 ? -4.844 6.088 -4.677 1.00 97.19 91 ARG A CA 1
ATOM 687 C C . ARG A 1 91 ? -3.379 5.728 -4.429 1.00 97.19 91 ARG A C 1
ATOM 689 O O . ARG A 1 91 ? -2.516 6.146 -5.197 1.00 97.19 91 ARG A O 1
ATOM 696 N N . ALA A 1 92 ? -3.091 4.960 -3.380 1.00 98.00 92 ALA A N 1
ATOM 697 C CA . ALA A 1 92 ? -1.726 4.538 -3.076 1.00 98.00 92 ALA A CA 1
ATOM 698 C C . ALA A 1 92 ? -1.186 3.543 -4.122 1.00 98.00 92 ALA A C 1
ATOM 700 O O . ALA A 1 92 ? -0.017 3.609 -4.495 1.00 98.00 92 ALA A O 1
ATOM 701 N N . SER A 1 93 ? -2.048 2.679 -4.663 1.00 98.25 93 SER A N 1
ATOM 702 C CA . SER A 1 93 ? -1.701 1.764 -5.756 1.00 98.25 93 SER A CA 1
ATOM 703 C C . SER A 1 93 ? -1.414 2.504 -7.062 1.00 98.25 93 SER A C 1
ATOM 705 O O . SER A 1 93 ? -0.443 2.168 -7.736 1.00 98.25 93 SER A O 1
ATOM 707 N N . SER A 1 94 ? -2.202 3.532 -7.402 1.00 97.94 94 SER A N 1
ATOM 708 C CA . SER A 1 94 ? -1.904 4.412 -8.542 1.00 97.94 94 SER A CA 1
ATOM 709 C C . SER A 1 94 ? -0.549 5.097 -8.376 1.00 97.94 94 SER A C 1
ATOM 711 O O . SER A 1 94 ? 0.265 5.057 -9.290 1.00 97.94 94 SER A O 1
ATOM 713 N N . LEU A 1 95 ? -0.265 5.640 -7.187 1.00 96.69 95 LEU A N 1
ATOM 714 C CA . LEU A 1 95 ? 1.028 6.260 -6.890 1.00 96.69 95 LEU A CA 1
ATOM 715 C C . LEU A 1 95 ? 2.197 5.279 -7.064 1.00 96.69 95 LEU A C 1
ATOM 717 O O . LEU A 1 95 ? 3.227 5.644 -7.629 1.00 96.69 95 LEU A O 1
ATOM 721 N N . LEU A 1 96 ? 2.054 4.048 -6.565 1.00 97.00 96 LEU A N 1
ATOM 722 C CA . LEU A 1 96 ? 3.069 3.013 -6.745 1.00 97.00 96 LEU A CA 1
ATOM 723 C C . LEU A 1 96 ? 3.269 2.706 -8.234 1.00 97.00 96 LEU A C 1
ATOM 725 O O . LEU A 1 96 ? 4.405 2.676 -8.698 1.00 97.00 96 LEU A O 1
ATOM 729 N N . ALA A 1 97 ? 2.184 2.522 -8.990 1.00 96.12 97 ALA A N 1
ATOM 730 C CA . ALA A 1 97 ? 2.253 2.249 -10.422 1.00 96.12 97 ALA A CA 1
ATOM 731 C C . ALA A 1 97 ? 2.961 3.375 -11.195 1.00 96.12 97 ALA A C 1
ATOM 733 O O . ALA A 1 97 ? 3.843 3.086 -12.003 1.00 96.12 97 ALA A O 1
ATOM 734 N N . ASP A 1 98 ? 2.643 4.637 -10.898 1.00 95.19 98 ASP A N 1
ATOM 735 C CA . ASP A 1 98 ? 3.278 5.802 -11.525 1.00 95.19 98 ASP A CA 1
ATOM 736 C C . ASP A 1 98 ? 4.788 5.840 -11.247 1.00 95.19 98 ASP A C 1
ATOM 738 O O . ASP A 1 98 ? 5.588 6.092 -12.150 1.00 95.19 98 ASP A O 1
ATOM 742 N N . ARG A 1 99 ? 5.200 5.534 -10.010 1.00 92.62 99 ARG A N 1
ATOM 743 C CA . ARG A 1 99 ? 6.622 5.475 -9.631 1.00 92.62 99 ARG A CA 1
ATOM 744 C C . ARG A 1 99 ? 7.363 4.338 -10.325 1.00 92.62 99 ARG A C 1
ATOM 746 O O . ARG A 1 99 ? 8.462 4.555 -10.826 1.00 92.62 99 ARG A O 1
ATOM 753 N N . LEU A 1 100 ? 6.763 3.151 -10.386 1.00 91.50 100 LEU A N 1
ATOM 754 C CA . LEU A 1 100 ? 7.350 2.006 -11.086 1.00 91.50 100 LEU A CA 1
ATOM 755 C C . LEU A 1 100 ? 7.482 2.282 -12.591 1.00 91.50 100 LEU A C 1
ATOM 757 O O . LEU A 1 100 ? 8.504 1.958 -13.190 1.00 91.50 100 LEU A O 1
ATOM 761 N N . ALA A 1 101 ? 6.481 2.921 -13.201 1.00 90.88 101 ALA A N 1
ATOM 762 C CA . ALA A 1 101 ? 6.537 3.317 -14.606 1.00 90.88 101 ALA A CA 1
ATOM 763 C C . ALA A 1 101 ? 7.635 4.362 -14.869 1.00 90.88 101 ALA A C 1
ATOM 765 O O . ALA A 1 101 ? 8.335 4.274 -15.881 1.00 90.88 101 ALA A O 1
ATOM 766 N N . ALA A 1 102 ? 7.813 5.324 -13.957 1.00 88.06 102 ALA A N 1
ATOM 767 C CA . ALA A 1 102 ? 8.881 6.314 -14.045 1.00 88.06 102 ALA A CA 1
ATOM 768 C C . ALA A 1 102 ? 10.275 5.670 -13.957 1.00 88.06 102 ALA A C 1
ATOM 770 O O . ALA A 1 102 ? 11.123 5.978 -14.793 1.00 88.06 102 ALA A O 1
ATOM 771 N N . ASP A 1 103 ? 10.496 4.737 -13.024 1.00 84.75 103 ASP A N 1
ATOM 772 C CA . ASP A 1 103 ? 11.778 4.028 -12.884 1.00 84.75 103 ASP A CA 1
ATOM 773 C C . ASP A 1 103 ? 12.135 3.234 -14.155 1.00 84.75 103 ASP A C 1
ATOM 775 O O . ASP A 1 103 ? 13.240 3.354 -14.689 1.00 84.75 103 ASP A O 1
ATOM 779 N N . VAL A 1 104 ? 11.161 2.515 -14.726 1.00 83.38 104 VAL A N 1
ATOM 780 C CA . VAL A 1 104 ? 11.334 1.797 -16.002 1.00 83.38 104 VAL A CA 1
ATOM 781 C C . VAL A 1 104 ? 11.687 2.758 -17.142 1.00 83.38 104 VAL A C 1
ATOM 783 O O . VAL A 1 104 ? 12.588 2.477 -17.936 1.00 83.38 104 VAL A O 1
ATOM 786 N N . ALA A 1 105 ? 11.010 3.906 -17.231 1.00 79.94 105 ALA A N 1
ATOM 787 C CA . ALA A 1 105 ? 11.296 4.908 -18.256 1.00 79.94 105 ALA A CA 1
ATOM 788 C C . ALA A 1 105 ? 12.706 5.507 -18.104 1.00 79.94 105 ALA A C 1
ATOM 790 O O . ALA A 1 105 ? 13.399 5.713 -19.103 1.00 79.94 105 ALA A O 1
ATOM 791 N N . GLN A 1 106 ? 13.160 5.746 -16.870 1.00 79.00 106 GLN A N 1
ATOM 792 C CA . GLN A 1 106 ? 14.510 6.243 -16.591 1.00 79.00 106 GLN A CA 1
ATOM 793 C C . GLN A 1 106 ? 15.590 5.217 -16.959 1.00 79.00 106 GLN A C 1
ATOM 795 O O . GLN A 1 106 ? 16.604 5.588 -17.551 1.00 79.00 106 GLN A O 1
ATOM 800 N N . GLN A 1 107 ? 15.362 3.931 -16.682 1.00 73.12 107 GLN A N 1
ATOM 801 C CA . GLN A 1 107 ? 16.273 2.851 -17.078 1.00 73.12 107 GLN A CA 1
ATOM 802 C C . GLN A 1 107 ? 16.354 2.696 -18.605 1.00 73.12 107 GLN A C 1
ATOM 804 O O . GLN A 1 107 ? 17.445 2.520 -19.149 1.00 73.12 107 GLN A O 1
ATOM 809 N N . ALA A 1 108 ? 15.225 2.822 -19.310 1.00 72.81 108 ALA A N 1
ATOM 810 C CA . ALA A 1 108 ? 15.187 2.774 -20.772 1.00 72.81 108 ALA A CA 1
ATOM 811 C C . ALA A 1 108 ? 15.904 3.973 -21.424 1.00 72.81 108 ALA A C 1
ATOM 813 O O . ALA A 1 108 ? 16.640 3.792 -22.393 1.00 72.81 108 ALA A O 1
ATOM 814 N N . GLY A 1 109 ? 15.732 5.182 -20.876 1.00 66.75 109 GLY A N 1
ATOM 815 C CA . GLY A 1 109 ? 16.401 6.393 -21.364 1.00 66.75 109 GLY A CA 1
ATOM 816 C C . GLY A 1 109 ? 17.907 6.417 -21.078 1.00 66.75 109 GLY A C 1
ATOM 817 O O . GLY A 1 109 ? 18.687 6.814 -21.938 1.00 66.75 109 GLY A O 1
ATOM 818 N N . GLY A 1 110 ? 18.336 5.921 -19.912 1.00 59.59 110 GLY A N 1
ATOM 819 C CA . GLY A 1 110 ? 19.756 5.837 -19.545 1.00 59.59 110 GLY A CA 1
ATOM 820 C C . GLY A 1 110 ? 20.560 4.819 -20.364 1.00 59.59 110 GLY A C 1
ATOM 821 O O . GLY A 1 110 ? 21.771 4.968 -20.511 1.00 59.59 110 GLY A O 1
ATOM 822 N N . ALA A 1 111 ? 19.903 3.812 -20.948 1.00 56.03 111 ALA A N 1
ATOM 823 C CA . ALA A 1 111 ? 20.549 2.831 -21.819 1.00 56.03 111 ALA A CA 1
ATOM 824 C C . ALA A 1 111 ? 20.900 3.378 -23.220 1.00 56.0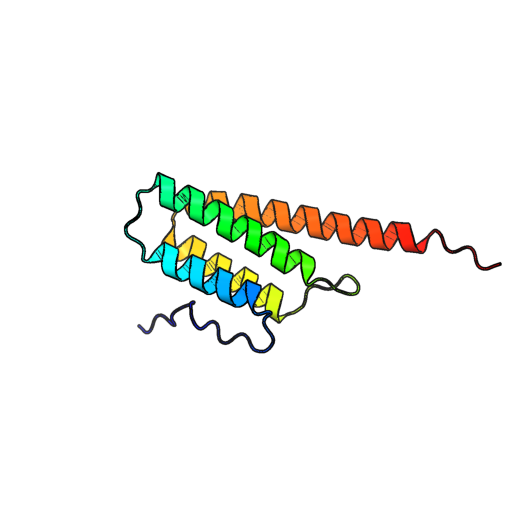3 111 ALA A C 1
ATOM 826 O O . ALA A 1 111 ? 21.740 2.791 -23.902 1.00 56.03 111 ALA A O 1
ATOM 827 N N . GLN A 1 112 ? 20.289 4.487 -23.662 1.00 52.09 112 GLN A N 1
ATOM 828 C CA . GLN A 1 112 ? 20.550 5.078 -24.984 1.00 52.09 112 GLN A CA 1
ATOM 829 C C . GLN A 1 112 ? 21.703 6.097 -25.003 1.00 52.09 112 GLN A C 1
ATOM 831 O O . GLN A 1 112 ? 22.203 6.402 -26.083 1.00 52.09 112 GLN A O 1
ATOM 836 N N . ASP A 1 113 ? 22.163 6.579 -23.845 1.00 50.91 113 ASP A N 1
ATOM 837 C CA . ASP A 1 113 ? 23.166 7.655 -23.733 1.00 50.91 113 ASP A CA 1
ATOM 838 C C . ASP A 1 113 ? 24.617 7.162 -23.559 1.00 50.91 113 ASP A C 1
ATOM 840 O O . ASP A 1 113 ? 25.501 7.919 -23.163 1.00 50.91 113 ASP A O 1
ATOM 844 N N . ASN A 1 114 ? 24.900 5.893 -23.879 1.00 44.16 114 ASN A N 1
ATOM 845 C CA . ASN A 1 114 ? 26.268 5.367 -23.897 1.00 44.16 114 ASN A CA 1
ATOM 846 C C . ASN A 1 114 ? 26.725 5.034 -25.332 1.00 44.16 114 ASN A C 1
ATOM 848 O O . ASN A 1 114 ? 26.747 3.860 -25.716 1.00 44.16 114 ASN A O 1
ATOM 852 N N . PRO A 1 115 ? 27.101 6.033 -26.157 1.00 46.62 115 PRO A N 1
ATOM 853 C CA . PRO A 1 115 ? 27.886 5.770 -27.348 1.00 46.62 115 PRO A CA 1
ATOM 854 C C . PRO A 1 115 ? 29.304 5.408 -26.891 1.00 46.62 115 PRO A C 1
ATOM 856 O O . PRO A 1 115 ? 30.080 6.270 -26.486 1.00 46.62 115 PRO A O 1
ATOM 859 N N . GLN A 1 116 ? 29.640 4.117 -26.931 1.00 47.28 116 GLN A N 1
ATOM 860 C CA . GLN A 1 116 ? 31.035 3.690 -26.859 1.00 47.28 116 GLN A CA 1
ATOM 861 C C . GLN A 1 116 ? 31.834 4.413 -27.958 1.00 47.28 116 GLN A C 1
ATOM 863 O O . GLN A 1 116 ? 31.515 4.274 -29.141 1.00 47.28 116 GLN A O 1
ATOM 868 N N . ALA A 1 117 ? 32.862 5.156 -27.549 1.00 40.97 117 ALA A N 1
ATOM 869 C CA . ALA A 1 117 ? 33.950 5.662 -28.379 1.00 40.97 117 ALA A CA 1
ATOM 870 C C . ALA A 1 117 ? 35.280 5.269 -27.728 1.00 40.97 117 ALA A C 1
ATOM 872 O O . ALA A 1 117 ? 35.364 5.360 -26.480 1.00 40.97 117 ALA A O 1
#

Organism: Enterobacter agglomerans (NCBI:txid549)

Foldseek 3Di:
DDDPQLLPVVLPPDDVLLSVLSNQLSVLLVDPDDLVVSLVSLLVSLLVLLVVQLVCDDPLDGDPSSVSSLVSSLCSLVVRNPPSSVVSNVVSVVVSVVSSVVVVVVVVVVVVPDDDD

pLDDT: mean 85.58, std 17.33, range [34.19, 98.25]

Radius of gyration: 16.58 Å; Cα contacts (8 Å, |Δi|>4): 92; chains: 1; bounding box: 49×31×47 Å

Nearest PDB structures (foldseek):
  7a0o-assembly1_B  TM=5.085E-01  e=4.273E+00  Trichonephila clavipes
  2hbg-assembly1_A  TM=3.319E-01  e=9.084E+00  Glycera dibranchiata
  6jx6-assembly1_A  TM=2.768E-01  e=4.048E+00  Homo sapiens

Sequence (117 aa):
MKTQNAADAGIGGLVPQLADSLKALTALAQSRLSEREQHEFLWFTLHDMAQQVADTVRDGALPLPSFRAWIAASHIVHDSFGTAGEVAWGRASSLLADRLAADVAQQAGGAQDNPQA

Secondary structure (DSSP, 8-state):
-----GGG---TT--HHHHHHHHHHHHHHT----HHHHHHHHHHHHHHHHHHHHHT-BTTB--HHHHHHHHHHHHHHHHHSHHHHHHHHHHHHHHHHHHHHHHHHHHHHHTSS----

Solvent-accessible surface area (backbone atoms only — not comparable to full-atom values): 6712 Å² total; per-residue (Å²): 136,86,78,75,59,70,64,65,69,77,57,72,86,48,56,68,67,61,54,49,46,44,36,49,55,49,49,56,62,71,51,90,63,55,72,66,57,46,49,53,51,50,43,53,48,42,45,51,45,28,48,56,43,50,71,54,46,51,96,90,40,74,45,67,40,48,51,51,50,53,54,52,48,51,53,53,33,59,75,59,43,53,71,64,22,50,54,43,49,52,54,23,50,51,54,30,50,53,50,50,53,48,54,51,52,52,56,59,57,62,67,71,76,68,78,87,125